Protein AF-A0A0F9SGF6-F1 (afdb_monomer)

Nearest PDB structures (foldseek):
  5d90-assembly2_C  TM=9.093E-01  e=6.110E-05  Haemophilus influenzae Rd KW20
  5d8c-assembly1_A  TM=8.818E-01  e=8.070E-04  Haemophilus influenzae Rd KW20
  3hh0-assembly1_A  TM=7.193E-01  e=9.184E-05  Bacillus cereus ATCC 14579
  6jni-assembly3_E  TM=7.934E-01  e=6.150E-04  Pseudomonas putida
  7cla-assembly1_A-2  TM=6.443E-01  e=1.059E-03  Caulobacter vibrioides CB15

Organism: NCBI:txid412755

InterPro domains:
  IPR000551 MerR-type HTH domain [PF13411] (47-115)
  IPR000551 MerR-type HTH domain [PS50937] (46-115)
  IPR000551 MerR-type HTH domain [SM00422] (47-116)
  IPR009061 Putative DNA-binding domain superfamily [SSF46955] (46-119)
  IPR047057 MerR transcriptional regulator [PTHR30204] (45-119)

pLDDT: mean 71.17, std 20.76, range [31.94, 94.88]

Radius of gyration: 27.84 Å; Cα contacts (8 Å, |Δi|>4): 69; chains: 1; bounding box: 92×72×47 Å

Mean predicted aligned error: 16.8 Å

Sequence (140 aa):
MLNSDDKPEKARLVQPRDDDGSPASELAPSSDALVGQVLPQIPPKLYRIGELVEYAGIGRQTIHNYVTMGLLPERRWTRGGHRLFDEETFARLATIQRLKAQHRSMQYIRQYFDRLDIANRAASATGDLPPGDDRRDEGH

Structure (mmCIF, N/CA/C/O backbone):
data_AF-A0A0F9SGF6-F1
#
_entry.id   AF-A0A0F9SGF6-F1
#
loop_
_atom_site.group_PDB
_atom_site.id
_atom_site.type_symbol
_atom_site.label_atom_id
_atom_site.label_alt_id
_atom_site.label_comp_id
_atom_site.label_asym_id
_atom_site.label_entity_id
_atom_site.label_seq_id
_atom_site.pdbx_PDB_ins_code
_atom_site.Cartn_x
_atom_site.Cartn_y
_atom_site.Cartn_z
_atom_site.occupancy
_atom_site.B_iso_or_equiv
_atom_site.auth_seq_id
_atom_site.auth_comp_id
_atom_site.auth_asym_id
_atom_site.auth_atom_id
_atom_site.pdbx_PDB_model_num
ATOM 1 N N . MET A 1 1 ? -55.039 19.766 -5.433 1.00 38.34 1 MET A N 1
ATOM 2 C CA . MET A 1 1 ? -54.737 18.837 -6.542 1.00 38.34 1 MET A CA 1
ATOM 3 C C . MET A 1 1 ? -53.500 19.363 -7.241 1.00 38.34 1 MET A C 1
ATOM 5 O O . MET A 1 1 ? -53.436 20.557 -7.498 1.00 38.34 1 MET A O 1
ATOM 9 N N . LEU A 1 2 ? -52.493 18.503 -7.362 1.00 42.59 2 LEU A N 1
ATOM 10 C CA . LEU A 1 2 ? -51.114 18.809 -7.736 1.00 42.59 2 LEU A CA 1
ATOM 11 C C . LEU A 1 2 ? -50.887 18.665 -9.250 1.00 42.59 2 LEU A C 1
ATOM 13 O O . LEU A 1 2 ? -51.576 17.883 -9.900 1.00 42.59 2 LEU A O 1
ATOM 17 N N . ASN A 1 3 ? -49.842 19.364 -9.699 1.00 31.94 3 ASN A N 1
ATOM 18 C CA . ASN A 1 3 ? -49.075 19.273 -10.947 1.00 31.94 3 ASN A CA 1
ATOM 19 C C . ASN A 1 3 ? -49.458 20.192 -12.121 1.00 31.94 3 ASN A C 1
ATOM 21 O O . ASN A 1 3 ? -50.470 20.039 -12.798 1.00 31.94 3 ASN A O 1
ATOM 25 N N . SER A 1 4 ? -48.521 21.087 -12.428 1.00 45.88 4 SER A N 1
ATOM 26 C CA . SER A 1 4 ? -48.174 21.506 -13.787 1.00 45.88 4 SER A CA 1
ATOM 27 C C . SER A 1 4 ? -46.664 21.738 -13.800 1.00 45.88 4 SER A C 1
ATOM 29 O O . SER A 1 4 ? -46.174 22.816 -13.475 1.00 45.88 4 SER A O 1
ATOM 31 N N . ASP A 1 5 ? -45.947 20.652 -14.073 1.00 45.19 5 ASP A N 1
ATOM 32 C CA . ASP A 1 5 ? -44.596 20.655 -14.621 1.00 45.19 5 ASP A CA 1
ATOM 33 C C . ASP A 1 5 ? -44.635 21.275 -16.025 1.00 45.19 5 ASP A C 1
ATOM 35 O O . ASP A 1 5 ? -45.396 20.811 -16.873 1.00 45.19 5 ASP A O 1
ATOM 39 N N . ASP A 1 6 ? -43.788 22.270 -16.283 1.00 46.41 6 ASP A N 1
ATOM 40 C CA . ASP A 1 6 ? -43.314 22.586 -17.634 1.00 46.41 6 ASP A CA 1
ATOM 41 C C . ASP A 1 6 ? -41.917 23.220 -17.566 1.00 46.41 6 ASP A C 1
ATOM 43 O O . ASP A 1 6 ? -41.786 24.405 -17.250 1.00 46.41 6 ASP A O 1
ATOM 47 N N . LYS A 1 7 ? -40.870 22.411 -17.813 1.00 50.75 7 LYS A N 1
ATOM 48 C CA . LYS A 1 7 ? -39.675 22.769 -18.613 1.00 50.75 7 LYS A CA 1
ATOM 49 C C . LYS A 1 7 ? -38.675 21.595 -18.757 1.00 50.75 7 LYS A C 1
ATOM 51 O O . LYS A 1 7 ? -38.739 20.658 -17.971 1.00 50.75 7 LYS A O 1
ATOM 56 N N . PRO A 1 8 ? -37.739 21.600 -19.736 1.00 46.97 8 PRO A N 1
ATOM 57 C CA . PRO A 1 8 ? -37.993 21.050 -21.062 1.00 46.97 8 PRO A CA 1
ATOM 58 C C . PRO A 1 8 ? -36.965 19.994 -21.526 1.00 46.97 8 PRO A C 1
ATOM 60 O O . PRO A 1 8 ? -35.864 19.852 -21.002 1.00 46.97 8 PRO A O 1
ATOM 63 N N . GLU A 1 9 ? -37.368 19.328 -22.606 1.00 40.47 9 GLU A N 1
ATOM 64 C CA . GLU A 1 9 ? -36.601 18.679 -23.677 1.00 40.47 9 GLU A CA 1
ATOM 65 C C . GLU A 1 9 ? -35.104 19.022 -23.853 1.00 40.47 9 GLU A C 1
ATOM 67 O O . GLU A 1 9 ? -34.725 20.195 -23.921 1.00 40.47 9 GLU A O 1
ATOM 72 N N . LYS A 1 10 ? -34.312 17.967 -24.127 1.00 41.31 10 LYS A N 1
ATOM 73 C CA . LYS A 1 10 ? -33.338 17.760 -25.240 1.00 41.31 10 LYS A CA 1
ATOM 74 C C . LYS A 1 10 ? -32.386 16.620 -24.826 1.00 41.31 10 LYS A C 1
ATOM 76 O O . LYS A 1 10 ? -31.954 16.587 -23.688 1.00 41.31 10 LYS A O 1
ATOM 81 N N . ALA A 1 11 ? -31.946 15.667 -25.641 1.00 36.66 11 ALA A N 1
ATOM 82 C CA . ALA A 1 11 ? -32.207 15.279 -27.016 1.00 36.66 11 ALA A CA 1
ATOM 83 C C . ALA A 1 11 ? -31.729 13.814 -27.171 1.00 36.66 11 ALA A C 1
ATOM 85 O O . ALA A 1 11 ? -30.834 13.358 -26.462 1.00 36.66 11 ALA A O 1
ATOM 86 N N . ARG A 1 12 ? -32.351 13.097 -28.109 1.00 39.94 12 ARG A N 1
ATOM 87 C CA . ARG A 1 12 ? -32.057 11.722 -28.545 1.00 39.94 12 ARG A CA 1
ATOM 88 C C . ARG A 1 12 ? -30.593 11.495 -28.951 1.00 39.94 12 ARG A C 1
ATOM 90 O O . ARG A 1 12 ? -30.051 12.298 -29.704 1.00 39.94 12 ARG A O 1
ATOM 97 N N . LEU A 1 13 ? -30.087 10.286 -28.690 1.00 36.91 13 LEU A N 1
ATOM 98 C CA . LEU A 1 13 ? -29.437 9.490 -29.737 1.00 36.91 13 LEU A CA 1
ATOM 99 C C . LEU A 1 13 ? -29.762 7.989 -29.569 1.00 36.91 13 LEU A C 1
ATOM 101 O O . LEU A 1 13 ? -29.739 7.439 -28.475 1.00 36.91 13 LEU A O 1
ATOM 105 N N . VAL A 1 14 ? -30.163 7.413 -30.699 1.00 37.97 14 VAL A N 1
ATOM 106 C CA . VAL A 1 14 ? -30.750 6.099 -31.040 1.00 37.97 14 VAL A CA 1
ATOM 107 C C . VAL A 1 14 ? -29.725 4.951 -30.871 1.00 37.97 14 VAL A C 1
ATOM 109 O O . VAL A 1 14 ? -28.582 5.150 -31.257 1.00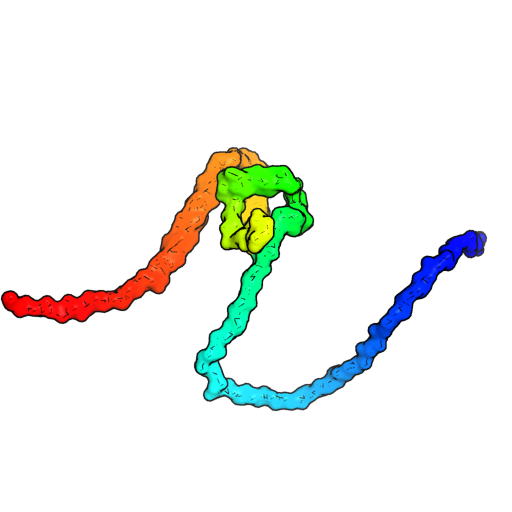 37.97 14 VAL A O 1
ATOM 112 N N . GLN A 1 15 ? -30.031 3.889 -30.091 1.00 38.97 15 GLN A N 1
ATOM 113 C CA . GLN A 1 15 ? -30.465 2.497 -30.453 1.00 38.97 15 GLN A CA 1
ATOM 114 C C . GLN A 1 15 ? -29.367 1.591 -31.092 1.00 38.97 15 GLN A C 1
ATOM 116 O O . GLN A 1 15 ? -28.425 2.159 -31.634 1.00 38.97 15 GLN A O 1
ATOM 121 N N . PRO A 1 16 ? -29.453 0.227 -31.091 1.00 46.28 16 PRO A N 1
ATOM 122 C CA . PRO A 1 16 ? -30.637 -0.624 -30.874 1.00 46.28 16 PRO A CA 1
ATOM 123 C C . PRO A 1 16 ? -30.482 -1.886 -29.994 1.00 46.28 16 PRO A C 1
ATOM 125 O O . PRO A 1 16 ? -29.404 -2.285 -29.566 1.00 46.28 16 PRO A O 1
ATOM 128 N N . ARG A 1 17 ? -31.659 -2.461 -29.725 1.00 45.81 17 ARG A N 1
ATOM 129 C CA . ARG A 1 17 ? -31.958 -3.786 -29.172 1.00 45.81 17 ARG A CA 1
ATOM 130 C C . ARG A 1 17 ? -31.897 -4.831 -30.285 1.00 45.81 17 ARG A C 1
ATOM 132 O O . ARG A 1 17 ? -32.317 -4.481 -31.377 1.00 45.81 17 ARG A O 1
ATOM 139 N N . ASP A 1 18 ? -31.573 -6.073 -29.936 1.00 37.12 18 ASP A N 1
ATOM 140 C CA . ASP A 1 18 ? -32.185 -7.270 -30.526 1.00 37.12 18 ASP A CA 1
ATOM 141 C C . ASP A 1 18 ? -32.280 -8.375 -29.451 1.00 37.12 18 ASP A C 1
ATOM 143 O O . ASP A 1 18 ? -31.285 -8.773 -28.842 1.00 37.12 18 ASP A O 1
ATOM 147 N N . ASP A 1 19 ? -33.524 -8.771 -29.174 1.00 40.03 19 ASP A N 1
ATOM 148 C CA . ASP A 1 19 ? -33.960 -10.036 -28.571 1.00 40.03 19 ASP A CA 1
ATOM 149 C C . ASP A 1 19 ? -33.576 -11.211 -29.494 1.00 40.03 19 ASP A C 1
ATOM 151 O O . ASP A 1 19 ? -33.575 -11.028 -30.707 1.00 40.03 19 ASP A O 1
ATOM 155 N N . ASP A 1 20 ? -33.322 -12.406 -28.944 1.00 33.09 20 ASP A N 1
ATOM 156 C CA . ASP A 1 20 ? -34.011 -13.663 -29.321 1.00 33.09 20 ASP A CA 1
ATOM 157 C C . ASP A 1 20 ? -33.269 -14.921 -28.810 1.00 33.09 20 ASP A C 1
ATOM 159 O O . ASP A 1 20 ? -32.060 -15.072 -28.967 1.00 33.09 20 ASP A O 1
ATOM 163 N N . GLY A 1 21 ? -34.038 -15.853 -28.240 1.00 32.22 21 GLY A N 1
ATOM 164 C CA . GLY A 1 21 ? -33.855 -17.280 -28.519 1.00 32.22 21 GLY A CA 1
ATOM 165 C C . GLY A 1 21 ? -32.796 -18.068 -27.742 1.00 32.22 21 GLY A C 1
ATOM 166 O O . GLY A 1 21 ? -31.697 -18.320 -28.225 1.00 32.22 21 GLY A O 1
ATOM 167 N N . SER A 1 22 ? -33.201 -18.661 -26.615 1.00 37.56 22 SER A N 1
ATOM 168 C CA . SER A 1 22 ? -32.755 -20.036 -26.326 1.00 37.56 22 SER A CA 1
ATOM 169 C C . SER A 1 22 ? -33.391 -21.005 -27.332 1.00 37.56 22 SER A C 1
ATOM 171 O O . SER A 1 22 ? -34.586 -20.878 -27.607 1.00 37.56 22 SER A O 1
ATOM 173 N N . PRO A 1 23 ? -32.662 -22.039 -27.783 1.00 38.91 23 PRO A N 1
ATOM 174 C CA . PRO A 1 23 ? -33.260 -23.370 -27.775 1.00 38.91 23 PRO A CA 1
ATOM 175 C C . PRO A 1 23 ? -32.351 -24.457 -27.176 1.00 38.91 23 PRO A C 1
ATOM 177 O O . PRO A 1 23 ? -31.152 -24.295 -26.973 1.00 38.91 23 PRO A O 1
ATOM 180 N N . ALA A 1 24 ? -33.030 -25.545 -26.830 1.00 35.00 24 ALA A N 1
ATOM 181 C CA . ALA A 1 24 ? -32.644 -26.687 -26.018 1.00 35.00 24 ALA A CA 1
ATOM 182 C C . ALA A 1 24 ? -31.446 -27.529 -26.506 1.00 35.00 24 ALA A C 1
ATOM 184 O O . ALA A 1 24 ? -31.079 -27.504 -27.673 1.00 35.00 24 ALA A O 1
ATOM 185 N N . SER A 1 25 ? -30.934 -28.329 -25.558 1.00 48.66 25 SER A N 1
ATOM 186 C CA . SER A 1 25 ? -30.386 -29.690 -25.693 1.00 48.66 25 SER A CA 1
ATOM 187 C C . SER A 1 25 ? -29.877 -30.135 -27.064 1.00 48.66 25 SER A C 1
ATOM 189 O O . SER A 1 25 ? -30.694 -30.457 -27.912 1.00 48.66 25 SER A O 1
ATOM 191 N N . GLU A 1 26 ? -28.571 -30.400 -27.190 1.00 38.19 26 GLU A N 1
ATOM 192 C CA . GLU A 1 26 ? -28.112 -31.640 -27.834 1.00 38.19 26 GLU A CA 1
ATOM 193 C C . GLU A 1 26 ? -26.630 -31.945 -27.507 1.00 38.19 26 GLU A C 1
ATOM 195 O O . GLU A 1 26 ? -25.748 -31.120 -27.717 1.00 38.19 26 GLU A O 1
ATOM 200 N N . LEU A 1 27 ? -26.395 -33.169 -27.017 1.00 39.88 27 LEU A N 1
ATOM 201 C CA . LEU A 1 27 ? -25.156 -33.964 -27.076 1.00 39.88 27 LEU A CA 1
ATOM 202 C C . LEU A 1 27 ? -23.918 -33.483 -26.292 1.00 39.88 27 LEU A C 1
ATOM 204 O O . LEU A 1 27 ? -23.089 -32.708 -26.757 1.00 39.88 27 LEU A O 1
ATOM 208 N N . ALA A 1 28 ? -23.714 -34.108 -25.130 1.00 45.78 28 ALA A N 1
ATOM 209 C CA . ALA A 1 28 ? -22.401 -34.209 -24.502 1.00 45.78 28 ALA A CA 1
ATOM 210 C C . ALA A 1 28 ? -21.440 -35.028 -25.393 1.00 45.78 28 ALA A C 1
ATOM 212 O O . ALA A 1 28 ? -21.772 -36.169 -25.728 1.00 45.78 28 ALA A O 1
ATOM 213 N N . PRO A 1 29 ? -20.243 -34.522 -25.746 1.00 47.62 29 PRO A N 1
ATOM 214 C CA . PRO A 1 29 ? -19.172 -35.376 -26.234 1.00 47.62 29 PRO A CA 1
ATOM 215 C C . PRO A 1 29 ? -18.479 -36.090 -25.061 1.00 47.62 29 PRO A C 1
ATOM 217 O O . PRO A 1 29 ? -18.161 -35.496 -24.031 1.00 47.62 29 PRO A O 1
ATOM 220 N N . SER A 1 30 ? -18.289 -37.394 -25.253 1.00 48.78 30 S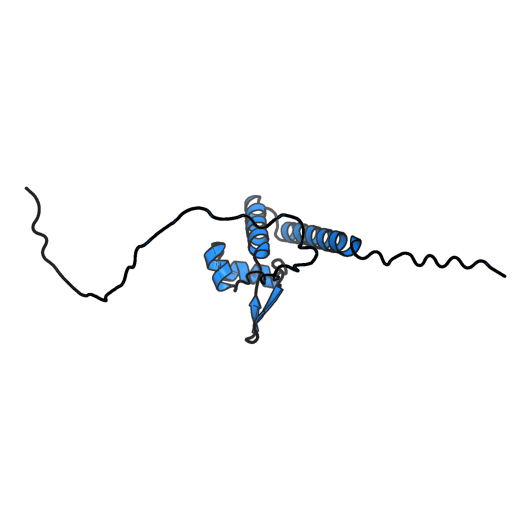ER A N 1
ATOM 221 C CA . SER A 1 30 ? -17.741 -38.397 -24.339 1.00 48.78 30 SER A CA 1
ATOM 222 C C . SER A 1 30 ? -16.455 -38.003 -23.596 1.00 48.78 30 SER A C 1
ATOM 224 O O . SER A 1 30 ? -15.527 -37.429 -24.160 1.00 48.78 30 SER A O 1
ATOM 226 N N . SER A 1 31 ? -16.384 -38.425 -22.330 1.00 53.28 31 SER A N 1
ATOM 227 C CA . SER A 1 31 ? -15.333 -38.151 -21.338 1.00 53.28 31 SER A CA 1
ATOM 228 C C . SER A 1 31 ? -13.996 -38.901 -21.508 1.00 53.28 31 SER A C 1
ATOM 230 O O . SER A 1 31 ? -13.350 -39.163 -20.500 1.00 53.28 31 SER A O 1
ATOM 232 N N . ASP A 1 32 ? -13.537 -39.234 -22.720 1.00 52.72 32 ASP A N 1
ATOM 233 C CA . ASP A 1 32 ? -12.366 -40.131 -22.881 1.00 52.72 32 ASP A CA 1
ATOM 234 C C . ASP A 1 32 ? -11.262 -39.652 -23.842 1.00 52.72 32 ASP A C 1
ATOM 236 O O . ASP A 1 32 ? -10.546 -40.454 -24.427 1.00 52.72 32 ASP A O 1
ATOM 240 N N . ALA A 1 33 ? -11.077 -38.342 -24.030 1.00 51.06 33 ALA A N 1
ATOM 241 C CA . ALA A 1 33 ? -9.894 -37.845 -24.743 1.00 51.06 33 ALA A CA 1
ATOM 242 C C . ALA A 1 33 ? -9.660 -36.356 -24.485 1.00 51.06 33 ALA A C 1
ATOM 244 O O . ALA A 1 33 ? -10.179 -35.537 -25.234 1.00 51.06 33 ALA A O 1
ATOM 245 N N . LEU A 1 34 ? -8.879 -35.994 -23.457 1.00 52.19 34 LEU A N 1
ATOM 246 C CA . LEU A 1 34 ? -8.202 -34.686 -23.398 1.00 52.19 34 LEU A CA 1
ATOM 247 C C . LEU A 1 34 ? -7.117 -34.625 -22.311 1.00 52.19 34 LEU A C 1
ATOM 249 O O . LEU A 1 34 ? -7.114 -33.789 -21.412 1.00 52.19 34 LEU A O 1
ATOM 253 N N . VAL A 1 35 ? -6.133 -35.516 -22.428 1.00 53.00 35 VAL A N 1
ATOM 254 C CA . VAL A 1 35 ? -4.810 -35.293 -21.835 1.00 53.00 35 VAL A CA 1
ATOM 255 C C . VAL A 1 35 ? -4.134 -34.184 -22.652 1.00 53.00 35 VAL A C 1
ATOM 257 O O . VAL A 1 35 ? -3.826 -34.389 -23.822 1.00 53.00 35 VAL A O 1
ATOM 260 N N . GLY A 1 36 ? -3.917 -33.004 -22.058 1.00 53.59 36 GLY A N 1
ATOM 261 C CA . GLY A 1 36 ? -2.960 -32.021 -22.590 1.00 53.59 36 GLY A CA 1
ATOM 262 C C . GLY A 1 36 ? -3.493 -30.699 -23.156 1.00 53.59 36 GLY A C 1
ATOM 263 O O . GLY A 1 36 ? -2.747 -30.023 -23.862 1.00 53.59 36 GLY A O 1
ATOM 264 N N . GLN A 1 37 ? -4.714 -30.255 -22.837 1.00 51.66 37 GLN A N 1
ATOM 265 C CA . GLN A 1 37 ? -5.039 -28.832 -23.014 1.00 51.66 37 GLN A CA 1
ATOM 266 C C . GLN A 1 37 ? -4.364 -28.020 -21.903 1.00 51.66 37 GLN A C 1
ATOM 268 O O . GLN A 1 37 ? -4.892 -27.875 -20.802 1.00 51.66 37 GLN A O 1
ATOM 273 N N . VAL A 1 38 ? -3.180 -27.477 -22.200 1.00 58.03 38 VAL A N 1
ATOM 274 C CA . VAL A 1 38 ? -2.657 -26.307 -21.489 1.00 58.03 38 VAL A CA 1
ATOM 275 C C . VAL A 1 38 ? -3.703 -25.211 -21.678 1.00 58.03 38 VAL A C 1
ATOM 277 O O . VAL A 1 38 ? -3.811 -24.636 -22.762 1.00 58.03 38 VAL A O 1
ATOM 280 N N . LEU A 1 39 ? -4.540 -24.991 -20.662 1.00 55.34 39 LEU A N 1
ATOM 281 C CA . LEU A 1 39 ? -5.522 -23.912 -20.676 1.00 55.34 39 LEU A CA 1
ATOM 282 C C . LEU A 1 39 ? -4.787 -22.607 -21.024 1.00 55.34 39 LEU A C 1
ATOM 284 O O . LEU A 1 39 ? -3.698 -22.377 -20.489 1.00 55.34 39 LEU A O 1
ATOM 288 N N . PRO A 1 40 ? -5.326 -21.755 -21.915 1.00 60.16 40 PRO A N 1
ATOM 289 C CA . PRO A 1 40 ? -4.715 -20.465 -22.192 1.00 60.16 40 PRO A CA 1
ATOM 290 C C . PRO A 1 40 ? -4.581 -19.712 -20.869 1.00 60.16 40 PRO A C 1
ATOM 292 O O . PRO A 1 40 ? -5.565 -19.451 -20.180 1.00 60.16 40 PRO A O 1
ATOM 295 N N . GLN A 1 41 ? -3.340 -19.424 -20.487 1.00 58.12 41 GLN A N 1
ATOM 296 C CA . GLN A 1 41 ? -3.015 -18.853 -19.185 1.00 58.12 41 GLN A CA 1
ATOM 297 C C . GLN A 1 41 ? -3.424 -17.381 -19.246 1.00 58.12 41 GLN A C 1
ATOM 299 O O . GLN A 1 41 ? -2.676 -16.545 -19.757 1.00 58.12 41 GLN A O 1
ATOM 304 N N . ILE A 1 42 ? -4.663 -17.085 -18.844 1.00 69.44 42 ILE A N 1
ATOM 305 C CA . ILE A 1 42 ? -5.224 -15.733 -18.886 1.00 69.44 42 ILE A CA 1
ATOM 306 C C . ILE A 1 42 ? -4.272 -14.830 -18.090 1.00 69.44 42 ILE A C 1
ATOM 308 O O . ILE A 1 42 ? -4.013 -15.116 -16.918 1.00 69.44 42 ILE A O 1
ATOM 312 N N . PRO A 1 43 ? -3.693 -13.780 -18.706 1.00 66.94 43 PRO A N 1
ATOM 313 C CA . PRO A 1 43 ? -2.733 -12.942 -18.011 1.00 66.94 43 PRO A CA 1
ATOM 314 C C . PRO A 1 43 ? -3.415 -12.295 -16.798 1.00 66.94 43 PRO A C 1
ATOM 316 O O . PRO A 1 43 ? -4.524 -11.771 -16.939 1.00 66.94 43 PRO A O 1
ATOM 319 N N . PRO A 1 44 ? -2.773 -12.316 -15.616 1.00 73.56 44 PRO A N 1
ATOM 320 C CA . PRO A 1 44 ? -3.361 -11.760 -14.407 1.00 73.56 44 PRO A CA 1
ATOM 321 C C . PRO A 1 44 ? -3.650 -10.274 -14.605 1.00 73.56 44 PRO A C 1
ATOM 323 O O . PRO A 1 44 ? -2.858 -9.550 -15.225 1.00 73.56 44 PRO A O 1
ATOM 326 N N . LYS A 1 45 ? -4.790 -9.816 -14.086 1.00 84.38 45 LYS A N 1
ATOM 327 C CA . LYS A 1 45 ? -5.192 -8.419 -14.209 1.00 84.38 45 LYS A CA 1
ATOM 328 C C . LYS A 1 45 ? -4.214 -7.537 -13.437 1.00 84.38 45 LYS A C 1
ATOM 330 O O . LYS A 1 45 ? -3.911 -7.778 -12.270 1.00 84.38 45 LYS A O 1
ATOM 335 N N . LEU A 1 46 ? -3.707 -6.517 -14.125 1.00 88.94 46 LEU A N 1
ATOM 336 C CA . LEU A 1 46 ? -2.757 -5.559 -13.582 1.00 88.94 46 LEU A CA 1
ATOM 337 C C . LEU A 1 46 ? -3.396 -4.175 -13.485 1.00 88.94 46 LEU A C 1
ATOM 339 O O . LEU A 1 46 ? -4.014 -3.703 -14.434 1.00 88.94 46 LEU A O 1
ATOM 343 N N . TYR A 1 47 ? -3.179 -3.527 -12.350 1.00 88.62 47 TYR A N 1
ATOM 344 C CA . TYR A 1 47 ? -3.785 -2.279 -11.924 1.00 88.62 47 TYR A CA 1
ATOM 345 C C . TYR A 1 47 ? -2.729 -1.190 -11.786 1.00 88.62 47 TYR A C 1
ATOM 347 O O . TYR A 1 47 ? -1.616 -1.414 -11.297 1.00 88.62 47 TYR A O 1
ATOM 355 N N . ARG A 1 48 ? -3.082 0.025 -12.190 1.00 89.94 48 ARG A N 1
ATOM 356 C CA . ARG A 1 48 ? -2.277 1.229 -11.948 1.00 89.94 48 ARG A CA 1
ATOM 357 C C . ARG A 1 48 ? -2.563 1.794 -10.559 1.00 89.94 48 ARG A C 1
ATOM 359 O O . ARG A 1 48 ? -3.589 1.510 -9.953 1.00 89.94 48 ARG A O 1
ATOM 366 N N . ILE A 1 49 ? -1.707 2.708 -10.094 1.00 87.75 49 ILE A N 1
ATOM 367 C CA . ILE A 1 49 ? -1.923 3.439 -8.829 1.00 87.75 49 ILE A CA 1
ATOM 368 C C . ILE A 1 49 ? -3.291 4.137 -8.801 1.00 87.75 49 ILE A C 1
ATOM 370 O O . ILE A 1 49 ? -3.942 4.144 -7.764 1.00 87.75 49 ILE A O 1
ATOM 374 N N . GLY A 1 50 ? -3.732 4.721 -9.922 1.00 88.44 50 GLY A N 1
ATOM 375 C CA . GLY A 1 50 ? -5.051 5.360 -10.010 1.00 88.44 50 GLY A CA 1
ATOM 376 C C . GLY A 1 50 ? -6.192 4.382 -9.726 1.00 88.44 50 GLY A C 1
ATOM 377 O O . GLY A 1 50 ? -7.050 4.671 -8.905 1.00 88.44 50 GLY A O 1
ATOM 378 N N . GLU A 1 51 ? -6.124 3.188 -10.310 1.00 89.38 51 GLU A N 1
ATOM 379 C CA . GLU A 1 51 ? -7.111 2.131 -10.088 1.00 89.38 51 GLU A CA 1
ATOM 380 C C . GLU A 1 51 ? -7.044 1.596 -8.652 1.00 89.38 51 GLU A C 1
ATOM 382 O O . GLU A 1 51 ? -8.076 1.372 -8.030 1.00 89.38 51 GLU A O 1
ATOM 387 N N . LEU A 1 52 ? -5.844 1.461 -8.071 1.00 89.75 52 LEU A N 1
ATOM 388 C CA . LEU A 1 52 ? -5.706 1.096 -6.657 1.00 89.75 52 LEU A CA 1
ATOM 389 C C . LEU A 1 52 ? -6.410 2.100 -5.735 1.00 89.75 52 LEU A C 1
ATOM 391 O O . LEU A 1 52 ? -7.036 1.692 -4.762 1.00 89.75 52 LEU A O 1
ATOM 395 N N . VAL A 1 53 ? -6.306 3.399 -6.025 1.00 91.31 53 VAL A N 1
ATOM 396 C CA . VAL A 1 53 ? -6.985 4.453 -5.253 1.00 91.31 53 VAL A CA 1
ATOM 397 C C . VAL A 1 53 ? -8.500 4.292 -5.343 1.00 91.31 53 VAL A C 1
ATOM 399 O O . VAL A 1 53 ? -9.173 4.336 -4.316 1.00 91.31 53 VAL A O 1
ATOM 402 N N . GLU A 1 54 ? -9.018 4.085 -6.553 1.00 90.19 54 GLU A N 1
ATOM 403 C CA . GLU A 1 54 ? -10.455 3.950 -6.811 1.00 90.19 54 GLU A CA 1
ATOM 404 C C . GLU A 1 54 ? -11.044 2.704 -6.145 1.00 90.19 54 GLU A C 1
ATOM 406 O O . GLU A 1 54 ? -12.052 2.801 -5.448 1.00 90.19 54 GLU A O 1
ATOM 411 N N . TYR A 1 55 ? -10.396 1.546 -6.293 1.00 90.00 55 TYR A N 1
ATOM 412 C CA . TYR A 1 55 ? -10.914 0.284 -5.762 1.00 90.00 55 TYR A CA 1
ATOM 413 C C . TYR A 1 55 ? -10.653 0.101 -4.262 1.00 90.00 55 TYR A C 1
ATOM 415 O O . TYR A 1 55 ? -11.499 -0.446 -3.559 1.00 90.00 55 TYR A O 1
ATOM 423 N N . ALA A 1 56 ? -9.496 0.532 -3.745 1.00 87.69 56 ALA A N 1
ATOM 424 C CA . ALA A 1 56 ? -9.168 0.350 -2.327 1.00 87.69 56 ALA A CA 1
ATOM 425 C C . ALA A 1 56 ? -9.728 1.464 -1.427 1.00 87.69 56 ALA A C 1
ATOM 427 O O . ALA A 1 56 ? -9.705 1.316 -0.204 1.00 87.69 56 ALA A O 1
ATOM 428 N N . GLY A 1 57 ? -10.163 2.594 -2.001 1.00 89.56 57 GLY A N 1
ATOM 429 C CA . GLY A 1 57 ? -10.603 3.772 -1.245 1.00 89.56 57 GLY A CA 1
ATOM 430 C C . GLY A 1 57 ? -9.482 4.440 -0.438 1.00 89.56 57 GLY A C 1
ATOM 431 O O . GLY A 1 57 ? -9.742 5.195 0.497 1.00 89.56 57 GLY A O 1
ATOM 432 N N . ILE A 1 58 ? -8.219 4.150 -0.766 1.00 89.38 58 ILE A N 1
ATOM 433 C CA . ILE A 1 58 ? -7.043 4.689 -0.079 1.00 89.38 58 ILE A CA 1
ATOM 434 C C . ILE A 1 58 ? -6.495 5.860 -0.889 1.00 89.38 58 ILE A C 1
ATOM 436 O O . ILE A 1 58 ? -6.303 5.764 -2.098 1.00 89.38 58 ILE A O 1
ATOM 440 N N . GLY A 1 59 ? -6.170 6.963 -0.213 1.00 91.25 59 GLY A N 1
ATOM 441 C CA . GLY A 1 59 ? -5.607 8.141 -0.864 1.00 91.25 59 GLY A CA 1
ATOM 442 C C . GLY A 1 59 ? -4.324 7.841 -1.650 1.00 91.25 59 GLY A C 1
ATOM 443 O O . GLY A 1 59 ? -3.462 7.073 -1.212 1.00 91.25 59 GLY A O 1
ATOM 444 N N . ARG A 1 60 ? -4.152 8.520 -2.791 1.00 91.56 60 ARG A N 1
ATOM 445 C CA . ARG A 1 60 ? -2.985 8.364 -3.681 1.00 91.56 60 ARG A CA 1
ATOM 446 C C . ARG A 1 60 ? -1.653 8.506 -2.944 1.00 91.56 60 ARG A C 1
ATOM 448 O O . ARG A 1 60 ? -0.758 7.691 -3.146 1.00 91.56 60 ARG A O 1
ATOM 455 N N . GLN A 1 61 ? -1.538 9.505 -2.067 1.00 91.31 61 GLN A N 1
ATOM 456 C CA . GLN A 1 61 ? -0.326 9.726 -1.275 1.00 91.31 61 GLN A CA 1
ATOM 457 C C . GLN A 1 61 ? -0.031 8.549 -0.339 1.00 91.31 61 GLN A C 1
ATOM 459 O O . GLN A 1 61 ? 1.121 8.176 -0.153 1.00 91.31 61 GLN A O 1
ATOM 464 N N . THR A 1 62 ? -1.063 7.935 0.238 1.00 91.19 62 THR A N 1
ATOM 465 C CA . THR A 1 62 ? -0.911 6.792 1.141 1.00 91.19 62 THR A CA 1
ATOM 466 C C . THR A 1 62 ? -0.431 5.553 0.392 1.00 91.19 62 THR A C 1
ATOM 468 O O . THR A 1 62 ? 0.515 4.915 0.846 1.00 91.19 62 THR A O 1
ATOM 471 N N . ILE A 1 63 ? -1.008 5.258 -0.778 1.00 90.50 63 ILE A N 1
ATOM 472 C CA . ILE A 1 63 ? -0.519 4.173 -1.642 1.00 90.50 63 ILE A CA 1
ATOM 473 C C . ILE A 1 63 ? 0.926 4.447 -2.063 1.00 90.50 63 ILE A C 1
ATOM 475 O O . ILE A 1 63 ? 1.770 3.568 -1.920 1.00 90.50 63 ILE A O 1
ATOM 479 N N . HIS A 1 64 ? 1.243 5.670 -2.499 1.00 89.19 64 HIS A N 1
ATOM 480 C CA . HIS A 1 64 ? 2.613 6.041 -2.857 1.00 89.19 64 HIS A CA 1
ATOM 481 C C . HIS A 1 64 ? 3.590 5.830 -1.693 1.00 89.19 64 HIS A C 1
ATOM 483 O O . HIS A 1 64 ? 4.637 5.217 -1.876 1.00 89.19 64 HIS A O 1
ATOM 489 N N . ASN A 1 65 ? 3.224 6.256 -0.481 1.00 89.44 65 ASN A N 1
ATOM 490 C CA . ASN A 1 65 ? 4.036 6.030 0.711 1.00 89.44 65 ASN A CA 1
ATOM 491 C C . ASN A 1 65 ? 4.269 4.533 0.955 1.00 89.44 65 ASN A C 1
ATOM 493 O O . ASN A 1 65 ? 5.384 4.141 1.279 1.00 89.44 65 A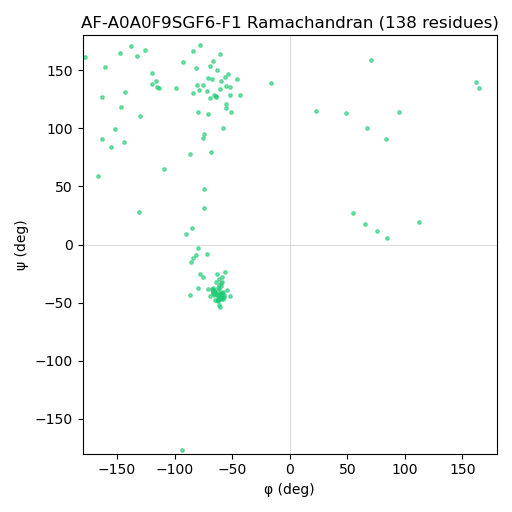SN A O 1
ATOM 497 N N . TYR A 1 66 ? 3.252 3.687 0.779 1.00 90.69 66 TYR A N 1
ATOM 498 C CA . TYR A 1 66 ? 3.395 2.239 0.948 1.00 90.69 66 TYR A CA 1
ATOM 499 C C . TYR A 1 66 ? 4.295 1.606 -0.111 1.00 90.69 66 TYR A C 1
ATOM 501 O O . TYR A 1 66 ? 5.126 0.771 0.239 1.00 90.69 66 TYR A O 1
ATOM 509 N N . VAL A 1 67 ? 4.197 2.043 -1.367 1.00 89.44 67 VAL A N 1
ATOM 510 C CA . VAL A 1 67 ? 5.103 1.614 -2.443 1.00 89.44 67 VAL A CA 1
ATOM 511 C C . VAL A 1 67 ? 6.546 2.013 -2.122 1.00 89.44 67 VAL A C 1
ATOM 513 O O . VAL A 1 67 ? 7.425 1.158 -2.073 1.00 89.44 67 VAL A O 1
ATOM 516 N N . THR A 1 68 ? 6.789 3.287 -1.802 1.00 87.25 68 THR A N 1
ATOM 517 C CA . THR A 1 68 ? 8.127 3.805 -1.461 1.00 87.25 68 THR A CA 1
ATOM 518 C C . THR A 1 68 ? 8.713 3.135 -0.213 1.00 87.25 68 THR A C 1
ATOM 520 O O . THR A 1 68 ? 9.923 2.967 -0.102 1.00 87.25 68 THR A O 1
ATOM 523 N N . MET A 1 69 ? 7.867 2.701 0.726 1.00 85.88 69 MET A N 1
ATOM 524 C CA . MET A 1 69 ? 8.278 1.947 1.916 1.00 85.88 69 MET A CA 1
ATOM 525 C C . MET A 1 69 ? 8.539 0.454 1.661 1.00 85.88 69 MET A C 1
ATOM 527 O O . MET A 1 69 ? 8.906 -0.235 2.620 1.00 85.88 69 MET A O 1
ATOM 531 N N . GLY A 1 70 ? 8.318 -0.041 0.436 1.00 86.12 70 GLY A N 1
ATOM 532 C CA . GLY A 1 70 ? 8.438 -1.455 0.061 1.00 86.12 70 GLY A CA 1
ATOM 533 C C . GLY A 1 70 ? 7.276 -2.338 0.535 1.00 86.12 70 GLY A C 1
ATOM 534 O O . GLY A 1 70 ? 7.361 -3.561 0.478 1.00 86.12 70 GLY A O 1
ATOM 535 N N . LEU A 1 71 ? 6.180 -1.744 1.018 1.00 86.75 71 LEU A N 1
ATOM 536 C CA . LEU A 1 71 ? 5.019 -2.473 1.539 1.00 86.75 71 LEU A CA 1
ATOM 537 C C . LEU A 1 71 ? 4.069 -2.962 0.451 1.00 86.75 71 LEU A C 1
ATOM 539 O O . LEU A 1 71 ? 3.170 -3.732 0.766 1.00 86.75 71 LEU A O 1
ATOM 543 N N . LEU A 1 72 ? 4.236 -2.557 -0.804 1.00 86.69 72 LEU A N 1
ATOM 544 C CA . LEU A 1 72 ? 3.440 -3.050 -1.929 1.00 86.69 72 LEU A CA 1
ATOM 545 C C . LEU A 1 72 ? 4.405 -3.477 -3.036 1.00 86.69 72 LEU A C 1
ATOM 547 O O . LEU A 1 72 ? 5.077 -2.608 -3.593 1.00 86.69 72 LEU A O 1
ATOM 551 N N . PRO A 1 73 ? 4.527 -4.785 -3.322 1.00 81.50 73 PRO A N 1
ATOM 552 C CA . PRO A 1 73 ? 5.437 -5.259 -4.345 1.00 81.50 73 PRO A CA 1
ATOM 553 C C . PRO A 1 73 ? 4.881 -4.896 -5.719 1.00 81.50 73 PRO A C 1
ATOM 555 O O . PRO A 1 73 ? 3.712 -5.121 -6.028 1.00 81.50 73 PRO A O 1
ATOM 558 N N . GLU A 1 74 ? 5.732 -4.332 -6.561 1.00 82.31 74 GLU A N 1
ATOM 559 C CA . GLU A 1 74 ? 5.382 -4.054 -7.948 1.00 82.31 74 GLU A CA 1
ATOM 560 C C . GLU A 1 74 ? 5.612 -5.303 -8.782 1.00 82.31 74 GLU A C 1
ATOM 562 O O . GLU A 1 74 ? 6.683 -5.910 -8.724 1.00 82.31 74 GLU A O 1
ATOM 567 N N . ARG A 1 75 ? 4.620 -5.683 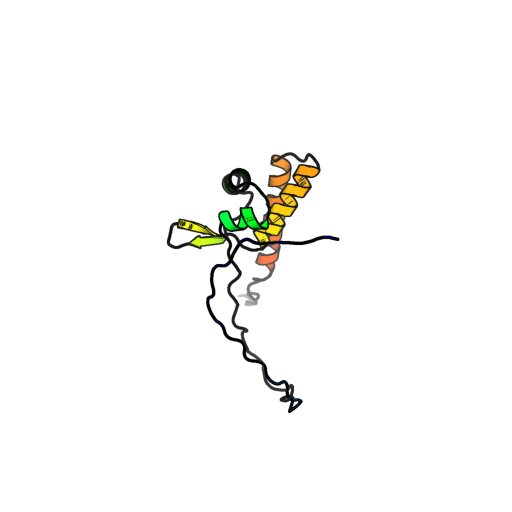-9.585 1.00 81.94 75 ARG A N 1
ATOM 568 C CA . ARG A 1 75 ? 4.729 -6.875 -10.432 1.00 81.94 75 ARG A CA 1
ATOM 569 C C . ARG A 1 75 ? 5.387 -6.573 -11.759 1.00 81.94 75 ARG A C 1
ATOM 571 O O . ARG A 1 75 ? 6.195 -7.361 -12.244 1.00 81.94 75 ARG A O 1
ATOM 578 N N . ARG A 1 76 ? 4.999 -5.463 -12.387 1.00 77.69 76 ARG A N 1
ATOM 579 C CA . ARG A 1 76 ? 5.467 -5.090 -13.723 1.00 77.69 76 ARG A CA 1
ATOM 580 C C . ARG A 1 76 ? 5.553 -3.585 -13.884 1.00 77.69 76 ARG A C 1
ATOM 582 O O . ARG A 1 76 ? 4.966 -2.811 -13.135 1.00 77.69 76 ARG A O 1
ATOM 589 N N . TRP A 1 77 ? 6.261 -3.197 -14.932 1.00 79.19 77 TRP A N 1
ATOM 590 C CA . TRP A 1 77 ? 6.322 -1.834 -15.421 1.00 79.19 77 TRP A CA 1
ATOM 591 C C . TRP A 1 77 ? 5.698 -1.815 -16.811 1.00 79.19 77 TRP A C 1
ATOM 593 O O . TRP A 1 77 ? 5.942 -2.700 -17.633 1.00 79.19 77 TRP A O 1
ATOM 603 N N . THR A 1 78 ? 4.859 -0.822 -17.078 1.00 76.69 78 THR A N 1
ATOM 604 C CA . THR A 1 78 ? 4.437 -0.535 -18.452 1.00 76.69 78 THR A CA 1
ATOM 605 C C . THR A 1 78 ? 5.638 -0.048 -19.263 1.00 76.69 78 THR A C 1
ATOM 607 O O . THR A 1 78 ? 6.577 0.529 -18.714 1.00 76.69 78 THR A O 1
ATOM 610 N N . ARG A 1 79 ? 5.574 -0.175 -20.595 1.00 72.88 79 ARG A N 1
ATOM 611 C CA . ARG A 1 79 ? 6.581 0.397 -21.509 1.00 72.88 79 ARG A CA 1
ATOM 612 C C . ARG A 1 79 ? 6.759 1.918 -21.337 1.00 72.88 79 ARG A C 1
ATOM 614 O O . ARG A 1 79 ? 7.814 2.442 -21.659 1.00 72.88 79 ARG A O 1
ATOM 621 N N . GLY A 1 80 ? 5.742 2.606 -20.811 1.00 73.44 80 GLY A N 1
ATOM 622 C CA . GLY A 1 80 ? 5.761 4.037 -20.495 1.00 73.44 80 GLY A CA 1
ATOM 623 C C . GLY A 1 80 ? 6.241 4.386 -19.080 1.00 73.44 80 GLY A C 1
ATOM 624 O O . GLY A 1 80 ? 6.082 5.527 -18.667 1.00 73.44 80 GLY A O 1
ATOM 625 N N . GLY A 1 81 ? 6.778 3.433 -18.310 1.00 79.06 81 GLY A N 1
ATOM 626 C CA . GLY A 1 81 ? 7.363 3.697 -16.987 1.00 79.06 81 GLY A CA 1
ATOM 627 C C . GLY A 1 81 ? 6.371 3.735 -15.818 1.00 79.06 81 GLY A C 1
ATOM 628 O O . GLY A 1 81 ? 6.761 4.021 -14.689 1.00 79.06 81 GLY A O 1
ATOM 629 N N . HIS A 1 82 ? 5.091 3.429 -16.042 1.00 78.62 82 HIS A N 1
ATOM 630 C CA . HIS A 1 82 ? 4.118 3.303 -14.952 1.00 78.62 82 HIS A CA 1
ATOM 631 C C . HIS A 1 82 ? 4.218 1.944 -14.260 1.00 78.62 82 HIS A C 1
ATOM 633 O O . HIS A 1 82 ? 4.284 0.912 -14.932 1.00 78.62 82 HIS A O 1
ATOM 639 N N . ARG A 1 83 ? 4.151 1.959 -12.927 1.00 83.31 83 ARG A N 1
ATOM 640 C CA . ARG A 1 83 ? 4.150 0.774 -12.061 1.00 83.31 83 ARG A CA 1
ATOM 641 C C . ARG A 1 83 ? 2.788 0.076 -12.107 1.00 83.31 83 ARG A C 1
ATOM 643 O O . ARG A 1 83 ? 1.751 0.748 -12.070 1.00 83.31 83 ARG A O 1
ATOM 650 N N . LEU A 1 84 ? 2.812 -1.250 -12.192 1.00 87.06 84 LEU A N 1
ATOM 651 C CA . LEU A 1 84 ? 1.639 -2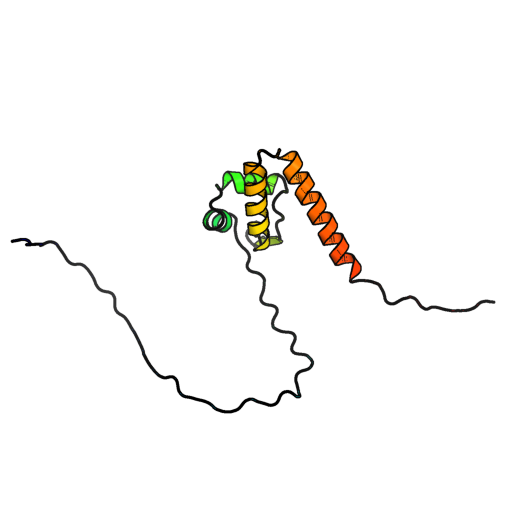.116 -12.240 1.00 87.06 84 LEU A CA 1
ATOM 652 C C . LEU A 1 84 ? 1.619 -3.081 -11.054 1.00 87.06 84 LEU A C 1
ATOM 654 O O . LEU A 1 84 ? 2.634 -3.695 -10.707 1.00 87.06 84 LEU A O 1
ATOM 658 N N . PHE A 1 85 ? 0.428 -3.239 -10.497 1.00 89.19 85 PHE A N 1
ATOM 659 C CA . PHE A 1 85 ? 0.120 -4.032 -9.315 1.00 89.19 85 PHE A CA 1
ATOM 660 C C . PHE A 1 85 ? -0.884 -5.117 -9.676 1.00 89.19 85 PHE A C 1
ATOM 662 O O . PHE A 1 85 ? -1.699 -4.919 -10.565 1.00 89.19 85 PHE A O 1
ATOM 669 N N . ASP A 1 86 ? -0.828 -6.266 -9.033 1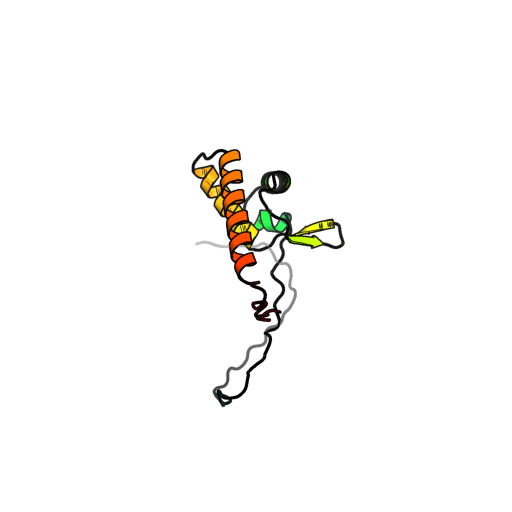.00 90.12 86 ASP A N 1
ATOM 670 C CA . ASP A 1 86 ? -1.797 -7.343 -9.233 1.00 90.12 86 ASP A CA 1
ATOM 671 C C . ASP A 1 86 ? -2.940 -7.283 -8.215 1.00 90.12 86 ASP A C 1
ATOM 673 O O . ASP A 1 86 ? -3.018 -6.393 -7.366 1.00 90.12 86 ASP A O 1
ATOM 677 N N . GLU A 1 87 ? -3.829 -8.267 -8.290 1.00 88.00 87 GLU A N 1
ATOM 678 C CA . GLU A 1 87 ? -4.949 -8.411 -7.364 1.00 88.00 87 GLU A CA 1
ATOM 679 C C . GLU A 1 87 ? -4.496 -8.667 -5.915 1.00 88.00 87 GLU A C 1
ATOM 681 O O . GLU A 1 87 ? -5.119 -8.167 -4.974 1.00 88.00 87 GLU A O 1
ATOM 686 N N . GLU A 1 88 ? -3.367 -9.359 -5.711 1.00 87.19 88 GLU A N 1
ATOM 687 C CA . GLU A 1 88 ? -2.786 -9.609 -4.380 1.00 87.19 88 GLU A CA 1
ATOM 688 C C . GLU A 1 88 ? -2.463 -8.303 -3.640 1.00 87.19 88 GLU A C 1
ATOM 690 O O . GLU A 1 88 ? -2.535 -8.226 -2.407 1.00 87.19 88 GLU A O 1
ATOM 695 N N . THR A 1 89 ? -2.180 -7.234 -4.388 1.00 90.06 89 THR A N 1
ATOM 696 C CA . THR A 1 89 ? -1.946 -5.901 -3.828 1.00 90.06 89 THR A CA 1
ATOM 697 C C . THR A 1 89 ? -3.161 -5.394 -3.043 1.00 90.06 89 THR A C 1
ATOM 699 O O . THR A 1 89 ? -2.983 -4.782 -1.985 1.00 90.06 89 THR A O 1
ATOM 702 N N . PHE A 1 90 ? -4.394 -5.694 -3.467 1.00 90.56 90 PHE A N 1
ATOM 703 C CA . PHE A 1 90 ? -5.598 -5.315 -2.715 1.00 90.56 90 PHE A CA 1
ATOM 704 C C . PHE A 1 90 ? -5.704 -6.056 -1.382 1.00 90.56 90 PHE A C 1
ATOM 706 O O . PHE A 1 90 ? -6.002 -5.435 -0.358 1.00 90.56 90 PHE A O 1
ATOM 713 N N . ALA A 1 91 ? -5.394 -7.355 -1.362 1.00 90.31 91 ALA A N 1
ATOM 714 C CA . ALA A 1 91 ? -5.356 -8.136 -0.125 1.00 90.31 91 ALA A CA 1
ATOM 715 C C . ALA A 1 91 ? -4.300 -7.583 0.852 1.00 90.31 91 ALA A C 1
ATOM 717 O O . ALA A 1 91 ? -4.540 -7.473 2.064 1.00 90.31 91 ALA A O 1
ATOM 718 N N . ARG A 1 92 ? -3.151 -7.145 0.319 1.00 92.19 92 ARG A N 1
ATOM 719 C CA . ARG A 1 92 ? -2.095 -6.476 1.090 1.00 92.19 92 ARG A CA 1
ATOM 720 C C . ARG A 1 92 ? -2.580 -5.151 1.678 1.00 92.19 92 ARG A C 1
ATOM 722 O O . ARG A 1 92 ? -2.435 -4.928 2.881 1.00 92.19 92 ARG A O 1
ATOM 729 N N . LEU A 1 93 ? -3.223 -4.308 0.868 1.00 92.56 93 LEU A N 1
ATOM 730 C CA . LEU A 1 93 ? -3.803 -3.031 1.298 1.00 92.56 93 LEU A CA 1
ATOM 731 C C . LEU A 1 93 ? -4.858 -3.213 2.397 1.00 92.56 93 LEU A C 1
ATOM 733 O O . LEU A 1 93 ? -4.805 -2.515 3.412 1.00 92.56 93 LEU A O 1
ATOM 737 N N . ALA A 1 94 ? -5.773 -4.171 2.243 1.00 92.00 94 ALA A N 1
ATOM 738 C CA . ALA A 1 94 ? -6.778 -4.490 3.257 1.00 92.00 94 ALA A CA 1
ATOM 739 C C . ALA A 1 94 ? -6.129 -4.915 4.588 1.00 92.00 94 ALA A C 1
ATOM 741 O O . ALA A 1 94 ? -6.526 -4.461 5.665 1.00 92.00 94 ALA A O 1
ATOM 742 N N . THR A 1 95 ? -5.069 -5.721 4.518 1.00 93.81 95 THR A N 1
ATOM 743 C CA . THR A 1 95 ? -4.317 -6.161 5.700 1.00 93.81 95 THR A CA 1
ATOM 744 C C . THR A 1 95 ? -3.592 -4.999 6.385 1.00 93.81 95 THR A C 1
ATOM 746 O O . THR A 1 95 ? -3.652 -4.880 7.611 1.00 93.81 95 THR A O 1
ATOM 749 N N . ILE A 1 96 ? -2.977 -4.088 5.620 1.00 92.06 96 ILE A N 1
ATOM 750 C CA . ILE A 1 96 ? -2.373 -2.859 6.162 1.00 92.06 96 ILE A CA 1
ATOM 751 C C . ILE A 1 96 ? -3.429 -2.030 6.903 1.00 92.06 96 ILE A C 1
ATOM 753 O O . ILE A 1 96 ? -3.182 -1.601 8.032 1.00 92.06 96 ILE A O 1
ATOM 757 N N . GLN A 1 97 ? -4.608 -1.825 6.307 1.00 91.25 97 GLN A N 1
ATOM 758 C CA . GLN A 1 97 ? -5.696 -1.075 6.944 1.00 91.25 97 GLN A CA 1
ATOM 759 C C . GLN A 1 97 ? -6.145 -1.725 8.257 1.00 91.25 97 GLN A C 1
ATOM 761 O O . GLN A 1 97 ? -6.244 -1.039 9.276 1.00 91.25 97 GLN A O 1
ATOM 766 N N . ARG A 1 98 ? -6.323 -3.052 8.270 1.00 93.62 98 ARG A N 1
ATOM 767 C CA . ARG A 1 98 ? -6.682 -3.807 9.479 1.00 93.62 98 ARG A CA 1
ATOM 768 C C . ARG A 1 98 ? -5.635 -3.662 10.585 1.00 93.62 98 ARG A C 1
ATOM 770 O O . ARG A 1 98 ? -5.994 -3.402 11.730 1.00 93.62 98 ARG A O 1
ATOM 777 N N . LEU A 1 99 ? -4.349 -3.802 10.264 1.00 93.12 99 LEU A N 1
ATOM 778 C CA . LEU A 1 99 ? -3.271 -3.675 11.251 1.00 93.12 99 LEU A CA 1
ATOM 779 C C . LEU A 1 99 ? -3.154 -2.242 11.787 1.00 93.12 99 LEU A C 1
ATOM 781 O O . LEU A 1 99 ? -2.934 -2.046 12.984 1.00 93.12 99 LEU A O 1
ATOM 785 N N . LYS A 1 100 ? -3.366 -1.236 10.933 1.00 90.50 100 LYS A N 1
ATOM 786 C CA . LYS A 1 100 ? -3.429 0.166 11.365 1.00 90.50 100 LYS A CA 1
ATOM 787 C C . LYS A 1 100 ? -4.613 0.440 12.290 1.00 90.50 100 LYS A C 1
ATOM 789 O O . LYS A 1 100 ? -4.435 1.147 13.276 1.00 90.50 100 LYS A O 1
ATOM 794 N N . ALA A 1 101 ? -5.785 -0.135 12.013 1.00 92.50 101 ALA A N 1
ATOM 795 C CA . ALA A 1 101 ? -6.959 -0.021 12.883 1.00 92.50 101 ALA A CA 1
ATOM 796 C C . ALA A 1 101 ? -6.730 -0.658 14.268 1.00 92.50 101 ALA A C 1
ATOM 798 O O . ALA A 1 101 ? -7.320 -0.236 15.253 1.00 92.50 101 ALA A O 1
ATOM 799 N N . GLN A 1 102 ? -5.819 -1.629 14.364 1.00 94.88 102 GLN A N 1
ATOM 800 C CA . GLN A 1 102 ? -5.367 -2.225 15.625 1.00 94.88 102 GLN A CA 1
ATOM 801 C C . GLN A 1 102 ? -4.232 -1.437 16.305 1.00 94.88 102 GLN A C 1
ATOM 803 O O . GLN A 1 102 ? -3.552 -1.975 17.179 1.00 94.88 102 GLN A O 1
ATOM 808 N N . HIS A 1 103 ? -3.975 -0.194 15.882 1.00 93.94 103 HIS A N 1
ATOM 809 C CA . HIS A 1 103 ? -2.894 0.661 16.386 1.00 93.94 103 HIS A CA 1
ATOM 810 C C . HIS A 1 103 ? -1.495 0.022 16.300 1.00 93.94 103 HIS A C 1
ATOM 812 O O . HIS A 1 103 ? -0.596 0.351 17.077 1.00 93.94 103 HIS A O 1
ATOM 818 N N . ARG A 1 104 ? -1.277 -0.899 15.348 1.00 94.44 104 ARG A N 1
ATOM 819 C CA . ARG A 1 104 ? 0.055 -1.470 15.116 1.00 94.44 104 ARG A CA 1
ATOM 820 C C . ARG A 1 104 ? 0.972 -0.427 14.488 1.00 94.44 104 ARG A C 1
ATOM 822 O O . ARG A 1 104 ? 0.560 0.366 13.641 1.00 94.44 104 ARG A O 1
ATOM 829 N N . SER A 1 105 ? 2.241 -0.454 14.887 1.00 92.69 105 SER A N 1
ATO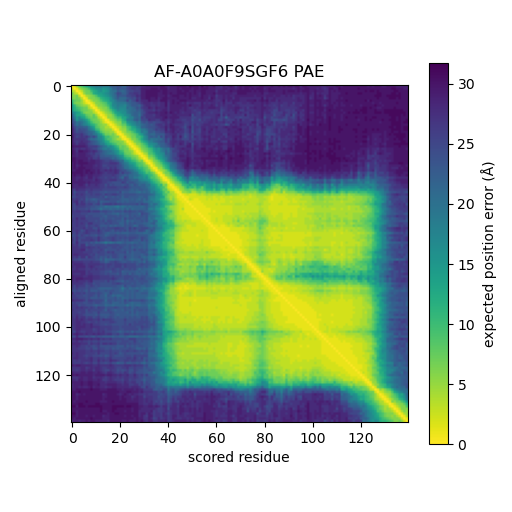M 830 C CA . SER A 1 105 ? 3.255 0.429 14.320 1.00 92.69 105 SER A CA 1
ATOM 831 C C . SER A 1 105 ? 3.561 0.054 12.867 1.00 92.69 105 SER A C 1
ATOM 833 O O . SER A 1 105 ? 3.455 -1.104 12.461 1.00 92.69 105 SER A O 1
ATOM 835 N N . MET A 1 106 ? 4.016 1.029 12.078 1.00 88.38 106 MET A N 1
ATOM 836 C CA . MET A 1 106 ? 4.451 0.784 10.695 1.00 88.38 106 MET A CA 1
ATOM 837 C C . MET A 1 106 ? 5.603 -0.231 10.623 1.00 88.38 106 MET A C 1
ATOM 839 O O . MET A 1 106 ? 5.674 -1.018 9.684 1.00 88.38 106 MET A O 1
ATOM 843 N N . GLN A 1 107 ? 6.474 -0.254 11.640 1.00 90.88 107 GLN A N 1
ATOM 844 C CA . GLN A 1 107 ? 7.540 -1.252 11.766 1.00 90.88 107 GLN A CA 1
ATOM 845 C C . GLN A 1 107 ? 6.978 -2.670 11.915 1.00 90.88 107 GLN A C 1
ATOM 847 O O . GLN A 1 107 ? 7.449 -3.580 11.239 1.00 90.88 107 GLN A O 1
ATOM 852 N N . TYR A 1 108 ? 5.942 -2.851 12.742 1.00 93.00 108 TYR A N 1
ATOM 853 C CA . TYR A 1 108 ? 5.282 -4.147 12.902 1.00 93.00 108 TYR A CA 1
ATOM 854 C C . TYR A 1 108 ? 4.643 -4.618 11.593 1.00 93.00 108 TYR A C 1
ATOM 856 O O . TYR A 1 108 ? 4.788 -5.778 11.217 1.00 93.00 108 TYR A O 1
ATOM 864 N N . ILE A 1 109 ? 3.964 -3.714 10.879 1.00 92.94 109 ILE A N 1
ATOM 865 C CA . ILE A 1 109 ? 3.336 -4.021 9.586 1.00 92.94 109 ILE A CA 1
ATOM 866 C C . ILE A 1 109 ? 4.390 -4.487 8.576 1.00 92.94 109 ILE A C 1
ATOM 868 O O . ILE A 1 109 ? 4.176 -5.486 7.896 1.00 92.94 109 ILE A O 1
ATOM 872 N N . ARG A 1 110 ? 5.549 -3.820 8.519 1.00 90.75 110 ARG A N 1
ATOM 873 C CA . ARG A 1 110 ? 6.667 -4.250 7.670 1.00 90.75 110 ARG A CA 1
ATOM 874 C C . ARG A 1 110 ? 7.157 -5.651 8.044 1.00 90.75 110 ARG A C 1
ATOM 876 O O . ARG A 1 110 ? 7.126 -6.532 7.199 1.00 90.75 110 ARG A O 1
ATOM 883 N N . GLN A 1 111 ? 7.487 -5.888 9.315 1.00 92.69 111 GLN A N 1
ATOM 884 C CA . GLN A 1 111 ? 7.948 -7.205 9.784 1.00 92.69 111 GLN A CA 1
ATOM 885 C C . GLN A 1 111 ? 6.924 -8.325 9.549 1.00 92.69 111 GLN A C 1
ATOM 887 O O . GLN A 1 111 ? 7.287 -9.484 9.352 1.00 92.69 111 GLN A O 1
ATOM 892 N N . TYR A 1 112 ? 5.631 -8.006 9.619 1.00 93.12 112 TYR A N 1
ATOM 893 C CA . TYR A 1 112 ? 4.565 -8.948 9.299 1.00 93.12 112 TYR A CA 1
ATOM 894 C C . TYR A 1 112 ? 4.646 -9.394 7.835 1.00 93.12 112 TYR A C 1
ATOM 896 O O . TYR A 1 112 ? 4.650 -10.594 7.565 1.00 93.12 112 TYR A O 1
ATOM 904 N N . PHE A 1 113 ? 4.778 -8.445 6.909 1.00 91.31 113 PHE A N 1
ATOM 905 C CA . PHE A 1 113 ? 4.894 -8.741 5.486 1.00 91.31 113 PHE A CA 1
ATOM 906 C C . PHE A 1 113 ? 6.22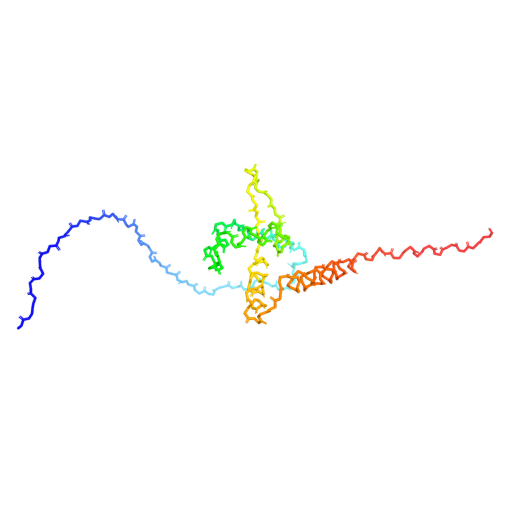5 -9.378 5.100 1.00 91.31 113 PHE A C 1
ATOM 908 O O . PHE A 1 113 ? 6.214 -10.318 4.314 1.00 91.31 113 PHE A O 1
ATOM 915 N N . ASP A 1 114 ? 7.336 -8.960 5.705 1.00 90.88 114 ASP A N 1
ATOM 916 C CA . ASP A 1 114 ? 8.645 -9.575 5.462 1.00 90.88 114 ASP A CA 1
ATOM 917 C C . ASP A 1 114 ? 8.606 -11.080 5.776 1.00 90.88 114 ASP A C 1
ATOM 919 O O . ASP A 1 114 ? 9.078 -11.905 4.994 1.00 90.88 114 ASP A O 1
ATOM 923 N N . ARG A 1 115 ? 7.971 -11.463 6.895 1.00 91.56 115 ARG A N 1
ATOM 924 C CA . ARG A 1 115 ? 7.794 -12.877 7.262 1.00 91.56 115 ARG A CA 1
ATOM 925 C C . ARG A 1 115 ? 6.900 -13.636 6.283 1.00 91.56 115 ARG A C 1
ATOM 927 O O . ARG A 1 115 ? 7.215 -14.779 5.959 1.00 91.56 115 ARG A O 1
ATOM 934 N N . LEU A 1 116 ? 5.813 -13.020 5.814 1.00 89.94 116 LEU A N 1
ATOM 935 C CA . LEU A 1 116 ? 4.937 -13.629 4.806 1.00 89.94 116 LEU A CA 1
ATOM 936 C C . LEU A 1 116 ? 5.665 -13.845 3.477 1.00 89.94 116 LEU A C 1
ATOM 938 O O . LEU A 1 116 ? 5.548 -14.916 2.887 1.00 89.94 116 LEU A O 1
ATOM 942 N N . ASP A 1 117 ? 6.450 -12.866 3.033 1.00 88.44 117 ASP A N 1
ATOM 943 C CA . ASP A 1 117 ? 7.180 -12.943 1.769 1.00 88.44 117 ASP A CA 1
ATOM 944 C C . ASP A 1 117 ? 8.266 -14.030 1.815 1.00 88.44 117 ASP A C 1
ATOM 946 O O . ASP A 1 117 ? 8.441 -14.767 0.842 1.00 88.44 117 ASP A O 1
ATOM 950 N N . ILE A 1 118 ? 8.967 -14.171 2.949 1.00 89.44 118 ILE A N 1
ATOM 951 C CA . ILE A 1 118 ? 9.942 -15.253 3.171 1.00 89.44 118 ILE A CA 1
ATOM 952 C C . ILE A 1 118 ? 9.250 -16.618 3.113 1.00 89.44 118 ILE A C 1
ATOM 954 O O . ILE A 1 118 ? 9.719 -17.510 2.406 1.00 89.44 118 ILE A O 1
ATOM 958 N N . ALA A 1 119 ? 8.124 -16.776 3.815 1.00 87.56 119 ALA A N 1
ATOM 959 C CA . ALA A 1 119 ? 7.372 -18.028 3.826 1.00 87.56 119 ALA A CA 1
ATOM 960 C C . ALA A 1 119 ? 6.856 -18.400 2.426 1.00 87.56 119 ALA A C 1
ATOM 962 O O . ALA A 1 119 ? 6.973 -19.553 2.015 1.00 87.56 119 ALA A O 1
ATOM 963 N N . ASN A 1 120 ? 6.355 -17.421 1.666 1.00 86.00 120 ASN A N 1
ATOM 964 C CA . ASN A 1 120 ? 5.854 -17.644 0.311 1.00 86.00 120 ASN A CA 1
ATOM 965 C C . ASN A 1 120 ? 6.973 -18.069 -0.660 1.00 86.00 120 ASN A C 1
ATOM 967 O O . ASN A 1 120 ? 6.791 -18.973 -1.477 1.00 86.00 120 ASN A O 1
ATOM 971 N N . ARG A 1 121 ? 8.168 -17.469 -0.539 1.00 82.06 121 ARG A N 1
ATOM 972 C CA . ARG A 1 121 ? 9.345 -17.885 -1.324 1.00 82.06 121 ARG A CA 1
ATOM 973 C C . ARG A 1 121 ? 9.813 -19.289 -0.959 1.00 82.06 121 ARG A C 1
ATOM 975 O O . ARG A 1 121 ? 10.106 -20.064 -1.861 1.00 82.06 121 ARG A O 1
ATOM 982 N N . ALA A 1 122 ? 9.864 -19.621 0.332 1.00 82.00 122 ALA A N 1
ATOM 983 C CA . ALA A 1 122 ? 10.258 -20.952 0.790 1.00 82.00 122 ALA A CA 1
ATOM 984 C C . ALA A 1 122 ? 9.295 -22.034 0.274 1.00 82.00 122 ALA A C 1
ATOM 986 O O . ALA A 1 122 ? 9.747 -23.039 -0.264 1.00 82.00 122 ALA A O 1
ATOM 987 N N . ALA A 1 123 ? 7.983 -21.787 0.342 1.00 77.06 123 ALA A N 1
ATOM 988 C CA . ALA A 1 123 ? 6.970 -22.696 -0.195 1.00 77.06 123 ALA A CA 1
ATOM 989 C C . ALA A 1 123 ? 7.094 -22.899 -1.718 1.00 77.06 123 ALA A C 1
ATOM 991 O O . ALA A 1 123 ? 6.872 -24.000 -2.211 1.00 77.06 123 ALA A O 1
ATOM 992 N N . SER A 1 124 ? 7.489 -21.856 -2.455 1.00 68.38 124 SER A N 1
ATOM 993 C CA . SER A 1 124 ? 7.692 -21.929 -3.910 1.00 68.38 124 SER A CA 1
ATOM 994 C C . SER A 1 124 ? 8.993 -22.648 -4.301 1.00 68.38 124 SER A C 1
ATOM 996 O O . SER A 1 124 ? 9.066 -23.234 -5.376 1.00 68.38 124 SER A O 1
ATOM 998 N N . ALA A 1 125 ? 10.019 -22.621 -3.443 1.00 67.62 125 ALA A N 1
ATOM 999 C CA . ALA A 1 125 ? 11.315 -23.255 -3.698 1.00 67.62 125 ALA A CA 1
ATOM 1000 C C . ALA A 1 125 ? 11.302 -24.780 -3.478 1.00 67.62 125 ALA A C 1
ATOM 1002 O O . ALA A 1 125 ? 12.080 -25.497 -4.095 1.00 67.62 125 ALA A O 1
ATOM 1003 N N . THR A 1 126 ? 10.405 -25.300 -2.635 1.00 60.41 126 THR A N 1
ATOM 1004 C CA . THR A 1 126 ? 10.299 -26.745 -2.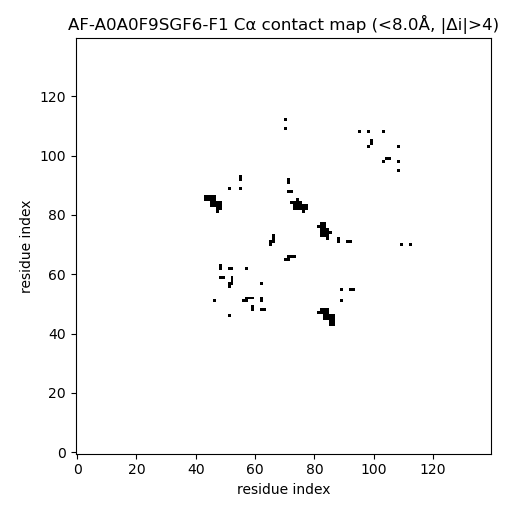351 1.00 60.41 126 THR A CA 1
ATOM 1005 C C . THR A 1 126 ? 9.720 -27.565 -3.521 1.00 60.41 126 THR A C 1
ATOM 1007 O O . THR A 1 126 ? 9.764 -28.790 -3.481 1.00 60.41 126 THR A O 1
ATOM 1010 N N . GLY A 1 127 ? 9.220 -26.922 -4.585 1.00 56.66 127 GLY A N 1
ATOM 1011 C CA . GLY A 1 127 ? 8.729 -27.594 -5.798 1.00 56.66 127 GLY A CA 1
ATOM 1012 C C . GLY A 1 127 ? 9.801 -27.955 -6.837 1.00 56.66 127 GLY A C 1
ATOM 1013 O O . GLY A 1 127 ? 9.502 -28.720 -7.748 1.00 56.66 127 GLY A O 1
ATOM 1014 N N . ASP A 1 128 ? 11.026 -27.439 -6.704 1.00 53.84 128 ASP A N 1
ATOM 1015 C CA . ASP A 1 128 ? 12.160 -27.728 -7.595 1.00 53.84 128 ASP A CA 1
ATOM 1016 C C . ASP A 1 128 ? 13.186 -28.585 -6.840 1.00 53.84 128 ASP A C 1
ATOM 1018 O O . ASP A 1 128 ? 14.282 -28.150 -6.491 1.00 53.84 128 ASP A O 1
ATOM 1022 N N . LEU A 1 129 ? 12.785 -29.808 -6.483 1.00 47.28 129 LEU A N 1
ATOM 1023 C CA . LEU A 1 129 ? 13.751 -30.821 -6.078 1.00 47.28 129 LEU A CA 1
ATOM 1024 C C . LEU A 1 129 ? 14.348 -31.378 -7.379 1.00 47.28 129 LEU A C 1
ATOM 1026 O O . LEU A 1 129 ? 13.597 -31.990 -8.146 1.00 47.28 129 LEU A O 1
ATOM 1030 N N . PRO A 1 130 ? 15.647 -31.178 -7.673 1.00 54.31 130 PRO A N 1
ATOM 1031 C CA . PRO A 1 130 ? 16.254 -31.864 -8.802 1.00 54.31 130 PRO A CA 1
ATOM 1032 C C . PRO A 1 130 ? 16.023 -33.372 -8.617 1.00 54.31 130 PRO A C 1
ATOM 1034 O O . PRO A 1 130 ? 16.157 -33.860 -7.486 1.00 54.31 130 PRO A O 1
ATOM 1037 N N . PRO A 1 131 ? 15.637 -34.116 -9.675 1.00 52.62 131 PRO A N 1
ATOM 1038 C CA . PRO A 1 131 ? 15.576 -35.566 -9.591 1.00 52.62 131 PRO A CA 1
ATOM 1039 C C . PRO A 1 131 ? 16.928 -36.032 -9.068 1.00 52.62 131 PRO A C 1
ATOM 1041 O O . PRO A 1 131 ? 17.963 -35.558 -9.543 1.00 52.62 131 PRO A O 1
ATOM 1044 N N . GLY A 1 132 ? 16.889 -36.865 -8.026 1.00 54.44 132 GLY A N 1
ATOM 1045 C CA . GLY A 1 132 ? 18.076 -37.322 -7.325 1.00 54.44 132 GLY A CA 1
ATOM 1046 C C . GLY A 1 132 ? 19.163 -37.691 -8.322 1.00 54.44 132 GLY A C 1
ATOM 1047 O O . GLY A 1 132 ? 18.914 -38.445 -9.265 1.00 54.44 132 GLY A O 1
ATOM 1048 N N . ASP A 1 133 ? 20.361 -37.143 -8.120 1.00 53.78 133 ASP A N 1
ATOM 1049 C CA . ASP A 1 133 ? 21.558 -37.728 -8.710 1.00 53.78 133 ASP A CA 1
ATOM 1050 C C . ASP A 1 133 ? 21.748 -39.073 -7.985 1.00 53.78 133 ASP A C 1
ATOM 1052 O O . ASP A 1 133 ? 22.483 -39.205 -7.010 1.00 53.78 133 ASP A O 1
ATOM 1056 N N . ASP A 1 134 ? 20.964 -40.065 -8.420 1.00 56.59 134 ASP A N 1
ATOM 1057 C CA . ASP A 1 134 ? 21.096 -41.490 -8.129 1.00 56.59 134 ASP A CA 1
ATOM 1058 C C . ASP A 1 134 ? 22.278 -42.026 -8.952 1.00 56.59 134 ASP A C 1
ATOM 1060 O O . ASP A 1 134 ? 22.184 -43.049 -9.628 1.00 56.59 134 ASP A O 1
ATOM 1064 N N . ARG A 1 135 ? 23.423 -41.330 -8.933 1.00 58.84 135 ARG A N 1
ATOM 1065 C CA . ARG A 1 135 ? 24.694 -41.964 -9.280 1.00 58.84 135 ARG A CA 1
ATOM 1066 C C . ARG A 1 135 ? 25.259 -42.603 -8.035 1.00 58.84 135 ARG A C 1
ATOM 1068 O O . ARG A 1 135 ? 26.200 -42.140 -7.397 1.00 58.84 135 ARG A O 1
ATOM 1075 N N . ARG A 1 136 ? 24.651 -43.752 -7.755 1.00 57.25 136 ARG A N 1
ATOM 1076 C CA . ARG A 1 136 ? 25.432 -44.949 -7.488 1.00 57.25 136 ARG A CA 1
ATOM 1077 C C . ARG A 1 136 ? 26.450 -45.140 -8.611 1.00 57.25 136 ARG A C 1
ATOM 1079 O O . ARG A 1 136 ? 26.068 -45.375 -9.750 1.00 57.25 136 ARG A O 1
ATOM 1086 N N . ASP A 1 137 ? 27.714 -45.010 -8.255 1.00 51.62 137 ASP A N 1
ATOM 1087 C CA . ASP A 1 137 ? 28.832 -45.774 -8.810 1.00 51.62 137 ASP A CA 1
ATOM 1088 C C . ASP A 1 137 ? 29.892 -45.745 -7.695 1.00 51.62 137 ASP A C 1
ATOM 1090 O O . ASP A 1 137 ? 30.499 -44.713 -7.416 1.00 51.62 137 ASP A O 1
ATOM 1094 N N . GLU A 1 138 ? 29.803 -46.642 -6.712 1.00 51.78 138 GLU A N 1
ATOM 1095 C CA . GLU A 1 138 ? 30.417 -47.980 -6.740 1.00 51.78 138 GLU A CA 1
ATOM 1096 C C . GLU A 1 138 ? 31.894 -47.906 -7.153 1.00 51.78 138 GLU A C 1
ATOM 1098 O O . GLU A 1 138 ? 32.250 -47.465 -8.237 1.00 51.78 138 GLU A O 1
ATOM 1103 N N . GLY A 1 139 ? 32.766 -48.232 -6.199 1.00 54.53 139 GLY A N 1
ATOM 1104 C CA . GLY A 1 139 ? 34.175 -47.875 -6.254 1.00 54.53 139 GLY A CA 1
ATOM 1105 C C . GLY A 1 139 ? 35.053 -48.728 -7.158 1.00 54.53 139 GLY A C 1
ATOM 1106 O O . GLY A 1 139 ? 34.678 -49.811 -7.589 1.00 54.53 139 GLY A O 1
ATOM 1107 N N . HIS A 1 140 ? 36.292 -48.266 -7.305 1.00 49.69 140 HIS A N 1
ATOM 1108 C CA . HIS A 1 140 ? 37.506 -49.046 -7.062 1.00 49.69 140 HIS A CA 1
ATOM 1109 C C . HIS A 1 140 ? 38.681 -48.086 -6.862 1.00 49.69 140 HIS A C 1
ATOM 1111 O O . HIS A 1 140 ? 38.772 -47.112 -7.643 1.00 49.69 140 HIS A O 1
#

Solvent-accessible surface area (backbone atoms only — not comparable to full-atom values): 9538 Å² total; per-residue (Å²): 140,86,87,85,87,86,85,82,91,84,81,90,83,85,84,86,85,82,89,84,80,88,82,80,89,82,81,85,82,78,98,81,82,76,91,78,77,77,68,82,78,76,77,78,67,70,37,42,68,69,52,47,24,69,75,68,73,44,56,62,68,57,54,48,51,34,42,78,69,64,73,46,78,72,75,48,66,47,98,85,73,48,62,25,28,46,67,67,48,55,58,49,51,55,49,52,52,54,42,48,75,69,71,50,52,73,67,55,56,48,56,53,50,54,52,50,53,52,52,54,51,54,65,61,54,71,75,69,67,74,79,75,86,77,72,81,73,82,86,133

Secondary structure (DSSP, 8-state):
---------------------------PPPSS--TT-----PPPP-B-HHHHHHHH---HHHHHHHHHTT-S---EE-TTS-EEB-THHHHHHHHHHHHHHTT--HHHHHHHHHHHHHHHHHHHHTT-------------

Foldseek 3Di:
DDDDDDDDDDDDDDDDDDDDDDDDDDDDDDDPDDDDPPDPPPPFDKDFLVRCCVVLVDDSVVVVVCVVVVQFDFDDADPVGTTIHGPVSSVSSVVVVVCVVVVHDPVVSVVVVVVVVVVVVVVVVVVPDPDDPPPDDDDD